Protein AF-A0A920EI33-F1 (afdb_monomer_lite)

Secondary structure (DSSP, 8-state):
-EEEEE-TTS-HHHHHHHHHHTT-SEEEE-TTS-EEEEE-TTTHHHHHHHHHHTT--EEEEEE----SS-EEPPHHHHHHHHHHHHHHHTSTT-------EE--HHHHHHHHTT-

Sequence (115 aa):
MGLCYFASSCDEDDLLEASLELSIEDFYRNQDETYTVVTDWEKLTTIKENLVSQGFQLLDFEIVRKAEIEIDIEKKHLENLLSLMEILDDLDDVQNVFTNANISEDMLEELDSNI

Structure (mmCIF, N/CA/C/O backbone):
data_AF-A0A920EI33-F1
#
_entry.id   AF-A0A920EI33-F1
#
loop_
_atom_site.group_PDB
_atom_site.id
_atom_site.type_symbol
_atom_site.label_atom_id
_atom_site.label_alt_id
_atom_site.label_comp_id
_atom_site.label_asym_id
_atom_site.label_entity_id
_atom_site.la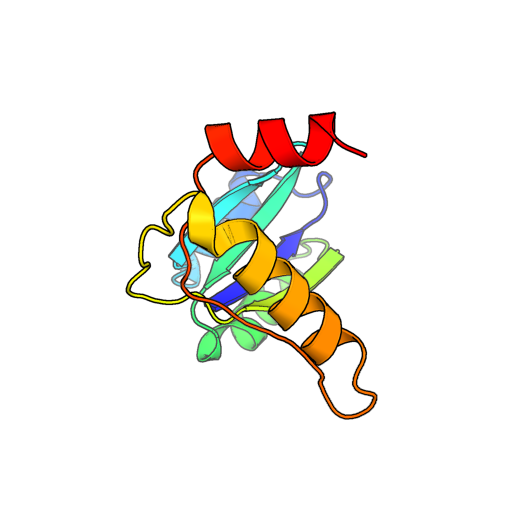bel_seq_id
_atom_site.pdbx_PDB_ins_code
_atom_site.Cartn_x
_atom_site.Cartn_y
_atom_site.Cartn_z
_atom_site.occupancy
_atom_site.B_iso_or_equiv
_atom_site.auth_seq_id
_atom_site.auth_comp_id
_atom_site.auth_asym_id
_atom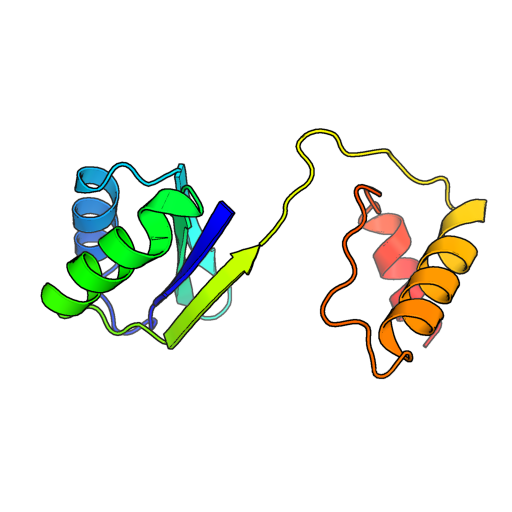_site.auth_atom_id
_atom_site.pdbx_PDB_model_num
ATOM 1 N N . MET A 1 1 ? 7.054 -3.660 0.945 1.00 87.50 1 MET A N 1
ATOM 2 C CA . MET A 1 1 ? 6.116 -3.119 1.944 1.00 87.50 1 MET A CA 1
ATOM 3 C C . MET A 1 1 ? 4.783 -3.830 1.806 1.00 87.50 1 MET A C 1
ATOM 5 O O . MET A 1 1 ? 4.488 -4.367 0.745 1.00 87.50 1 MET A O 1
ATOM 9 N N . GLY A 1 2 ? 4.012 -3.884 2.877 1.00 89.94 2 GLY A N 1
ATOM 10 C CA . GLY A 1 2 ? 2.612 -4.266 2.861 1.00 89.94 2 GLY A CA 1
ATOM 11 C C . GLY A 1 2 ? 1.726 -3.029 2.957 1.00 89.94 2 GLY A C 1
ATOM 12 O O . GLY A 1 2 ? 2.084 -2.069 3.640 1.00 89.94 2 GLY A O 1
ATOM 13 N N . LEU A 1 3 ? 0.586 -3.072 2.279 1.00 93.00 3 LEU A N 1
ATOM 14 C CA . LEU A 1 3 ? -0.439 -2.037 2.282 1.00 93.00 3 LEU A CA 1
ATOM 15 C C . LEU A 1 3 ? -1.754 -2.643 2.774 1.00 93.00 3 LEU A C 1
ATOM 17 O O . LEU A 1 3 ? -2.145 -3.725 2.336 1.00 93.00 3 LEU A O 1
ATOM 21 N N . CYS A 1 4 ? -2.429 -1.946 3.680 1.00 93.25 4 CYS A N 1
ATOM 22 C CA . CYS A 1 4 ? -3.789 -2.260 4.109 1.00 93.25 4 CYS A CA 1
ATOM 23 C C . CYS A 1 4 ? -4.703 -1.082 3.785 1.00 93.25 4 CYS A C 1
ATOM 25 O O . CYS A 1 4 ? -4.441 0.035 4.233 1.00 93.25 4 CYS A O 1
ATOM 27 N N . TYR A 1 5 ? -5.796 -1.354 3.082 1.00 94.50 5 TYR A N 1
ATOM 28 C CA . TYR A 1 5 ? -6.817 -0.373 2.742 1.00 94.50 5 TYR A CA 1
ATOM 29 C C . TYR A 1 5 ? -8.005 -0.512 3.686 1.00 94.50 5 TYR A C 1
ATOM 31 O O . TYR A 1 5 ? -8.591 -1.590 3.800 1.00 94.50 5 TYR A O 1
ATOM 39 N N . PHE A 1 6 ? -8.389 0.577 4.342 1.00 95.12 6 PHE A N 1
ATOM 40 C CA . PHE A 1 6 ? -9.518 0.635 5.266 1.00 95.12 6 PHE A CA 1
ATOM 41 C C . PHE A 1 6 ? -10.601 1.578 4.756 1.00 95.12 6 PHE A C 1
ATOM 43 O O . PHE A 1 6 ? -10.331 2.582 4.098 1.00 95.12 6 PHE A O 1
ATOM 50 N N . ALA A 1 7 ? -11.850 1.242 5.070 1.00 94.81 7 ALA A N 1
ATOM 51 C CA . ALA A 1 7 ? -13.003 2.012 4.631 1.00 94.81 7 ALA A CA 1
ATOM 52 C C . ALA A 1 7 ? -13.028 3.410 5.258 1.00 94.81 7 ALA A C 1
ATOM 54 O O . ALA A 1 7 ? -12.681 3.576 6.426 1.00 94.81 7 ALA A O 1
ATOM 55 N N . SER A 1 8 ? -13.575 4.375 4.518 1.00 93.19 8 SER A N 1
ATOM 56 C CA . SER A 1 8 ? -13.835 5.747 4.982 1.00 93.19 8 SER A CA 1
ATOM 57 C C . SER A 1 8 ? -14.831 5.841 6.144 1.00 93.19 8 SER A C 1
ATOM 59 O O . SER A 1 8 ? -15.010 6.896 6.740 1.00 93.19 8 SER A O 1
ATOM 61 N N . SER A 1 9 ? -15.512 4.738 6.471 1.00 91.81 9 SER A N 1
ATOM 62 C CA . SER A 1 9 ? -16.366 4.628 7.655 1.00 91.81 9 SER A CA 1
ATOM 63 C C . SER A 1 9 ? -15.589 4.395 8.953 1.00 91.81 9 SER A C 1
ATOM 65 O O . SER A 1 9 ? -16.204 4.415 10.018 1.00 91.81 9 SER A O 1
ATOM 67 N N . CYS A 1 10 ? -14.289 4.097 8.875 1.00 91.56 10 CYS A N 1
ATOM 68 C CA . CYS A 1 10 ? -13.426 4.012 10.048 1.00 91.56 10 CYS A CA 1
ATOM 69 C C . CYS A 1 10 ? -13.164 5.416 10.601 1.00 91.56 10 CYS A C 1
ATOM 71 O O . CYS A 1 10 ? -13.088 6.374 9.837 1.00 91.56 10 CYS A O 1
ATOM 73 N N . ASP A 1 11 ? -13.019 5.531 11.918 1.00 93.19 11 ASP A N 1
ATOM 74 C CA . ASP A 1 11 ? -12.571 6.779 12.529 1.00 93.19 11 ASP A CA 1
ATOM 75 C C . ASP A 1 11 ? -11.064 6.955 12.281 1.00 93.19 11 ASP A C 1
ATOM 77 O O . ASP A 1 11 ? -10.283 6.038 12.543 1.00 93.19 11 ASP A O 1
ATOM 81 N N . GLU A 1 12 ? -10.676 8.096 11.704 1.00 92.12 12 GLU A N 1
ATOM 82 C CA . GLU A 1 12 ? -9.291 8.392 11.313 1.00 92.12 12 GLU A CA 1
ATOM 83 C C . GLU A 1 12 ? -8.354 8.425 12.521 1.00 92.12 12 GLU A C 1
ATOM 85 O O . GLU A 1 12 ? -7.272 7.840 12.465 1.00 92.12 12 GLU A O 1
ATOM 90 N N . ASP A 1 13 ? -8.776 9.089 13.600 1.00 93.06 13 ASP A N 1
ATOM 91 C CA . ASP A 1 13 ? -7.951 9.301 14.786 1.00 93.06 13 ASP A CA 1
ATOM 92 C C . ASP A 1 13 ? -7.726 7.963 15.505 1.00 93.06 13 ASP A C 1
ATOM 94 O O . ASP A 1 13 ? -6.582 7.611 15.809 1.00 93.06 13 ASP A O 1
ATOM 98 N N . ASP A 1 14 ? -8.791 7.172 15.684 1.00 93.88 14 ASP A N 1
ATOM 99 C CA . ASP A 1 14 ? -8.701 5.844 16.302 1.00 93.88 14 ASP A CA 1
ATOM 100 C C . ASP A 1 14 ? -7.861 4.877 15.446 1.00 93.88 14 ASP A C 1
ATOM 102 O O . ASP A 1 14 ? -7.034 4.124 15.971 1.00 93.88 14 ASP A O 1
ATOM 106 N N . LEU A 1 15 ? -8.051 4.877 14.118 1.00 93.44 15 LEU A N 1
ATOM 107 C CA . LEU A 1 15 ? -7.303 4.004 13.207 1.00 93.44 15 LEU A CA 1
ATOM 108 C C . LEU A 1 15 ? -5.817 4.366 13.188 1.00 93.44 15 LEU A C 1
ATOM 110 O O . LEU A 1 15 ? -4.969 3.468 13.174 1.00 93.44 15 LEU A O 1
ATOM 114 N N . LEU A 1 16 ? -5.494 5.659 13.190 1.00 92.44 16 LEU A N 1
ATOM 115 C CA . LEU A 1 16 ? -4.121 6.143 13.247 1.00 92.44 16 LEU A CA 1
ATOM 116 C C . LEU A 1 16 ? -3.459 5.753 14.572 1.00 92.44 16 LEU A C 1
ATOM 118 O O . LEU A 1 16 ? -2.360 5.198 14.552 1.00 92.44 16 LEU A O 1
ATOM 122 N N . GLU A 1 17 ? -4.119 5.985 15.708 1.00 92.56 17 GLU A N 1
ATOM 123 C CA . GLU A 1 17 ? -3.588 5.629 17.029 1.00 92.56 17 GLU A CA 1
ATOM 124 C C . GLU A 1 17 ? -3.321 4.120 17.129 1.00 92.56 17 GLU A C 1
ATOM 126 O O . GLU A 1 17 ? -2.197 3.708 17.434 1.00 92.56 17 GLU A O 1
ATOM 131 N N . ALA A 1 18 ? -4.302 3.294 16.751 1.00 92.38 18 ALA A N 1
ATOM 132 C CA . ALA A 1 18 ? -4.164 1.840 16.723 1.00 92.38 18 ALA A CA 1
ATOM 133 C C . ALA A 1 18 ? -3.035 1.370 15.794 1.00 92.38 18 ALA A C 1
ATOM 135 O O . ALA A 1 18 ? -2.309 0.424 16.103 1.00 92.38 18 ALA A O 1
ATOM 136 N N . SER A 1 19 ? -2.861 2.034 14.652 1.00 90.62 19 SER A N 1
ATOM 137 C CA . SER A 1 19 ? -1.804 1.710 13.695 1.00 90.62 19 SER A CA 1
ATOM 138 C C . SER A 1 19 ? -0.415 2.058 14.243 1.00 90.62 19 SER A C 1
ATOM 140 O O . SER A 1 19 ? 0.523 1.270 14.100 1.00 90.62 19 SER A O 1
ATOM 142 N N . LEU A 1 20 ? -0.271 3.198 14.926 1.00 89.69 20 LEU A N 1
ATOM 143 C CA . LEU A 1 20 ? 0.996 3.632 15.523 1.00 89.69 20 LEU A CA 1
ATOM 144 C C . LEU A 1 20 ? 1.497 2.672 16.611 1.00 89.69 20 LEU A C 1
ATOM 146 O O . LEU A 1 20 ? 2.701 2.409 16.682 1.00 89.69 20 LEU A O 1
ATOM 150 N N . GLU A 1 21 ? 0.599 2.085 17.407 1.00 89.94 21 GLU A N 1
ATOM 151 C CA . GLU A 1 21 ? 0.962 1.056 18.397 1.00 89.94 21 GLU A CA 1
ATOM 152 C C . GLU A 1 21 ? 1.608 -0.183 17.757 1.00 89.94 21 GLU A C 1
ATOM 154 O O . GLU A 1 21 ? 2.430 -0.867 18.375 1.00 89.94 21 GLU A O 1
ATOM 159 N N . LEU A 1 22 ? 1.279 -0.455 16.494 1.00 88.31 22 LEU A N 1
ATOM 160 C CA . LEU A 1 22 ? 1.730 -1.633 15.761 1.00 88.31 22 LEU A CA 1
ATOM 161 C C . LEU A 1 22 ? 3.019 -1.403 14.955 1.00 88.31 22 LEU A C 1
ATOM 163 O O . LEU A 1 22 ? 3.457 -2.296 14.227 1.00 88.31 22 LEU A O 1
ATOM 167 N N . SER A 1 23 ? 3.673 -0.248 15.129 1.00 84.12 23 SER A N 1
ATOM 168 C CA . SER A 1 23 ? 4.914 0.111 14.425 1.00 84.12 23 SER A CA 1
ATOM 169 C C . SER A 1 23 ? 4.768 0.074 12.898 1.00 84.12 23 SER A C 1
ATOM 171 O O . SER A 1 23 ? 5.553 -0.588 12.208 1.00 84.12 23 SER A O 1
ATOM 173 N N . ILE A 1 24 ? 3.743 0.758 12.386 1.00 90.69 24 ILE A N 1
ATOM 174 C CA . ILE A 1 24 ? 3.575 1.016 10.950 1.00 90.69 24 ILE A CA 1
ATOM 175 C C . ILE A 1 24 ? 4.703 1.902 10.406 1.00 90.69 24 ILE A C 1
ATOM 177 O O . ILE A 1 24 ? 5.376 2.604 11.160 1.00 90.69 24 ILE A O 1
ATOM 181 N N . GLU A 1 25 ? 4.922 1.841 9.096 1.00 90.12 25 GLU A N 1
ATOM 182 C CA . GLU A 1 25 ? 5.898 2.682 8.397 1.00 90.12 25 GLU A CA 1
ATOM 183 C C . GLU A 1 25 ? 5.291 4.026 7.995 1.00 90.12 25 GLU A C 1
ATOM 185 O O . GLU A 1 25 ? 5.951 5.051 8.144 1.00 90.12 25 GLU A O 1
ATOM 190 N N . ASP A 1 26 ? 4.045 4.027 7.511 1.00 91.81 26 ASP A N 1
ATOM 191 C CA . ASP A 1 26 ? 3.358 5.245 7.075 1.00 91.81 26 ASP A CA 1
ATOM 192 C C . ASP A 1 26 ? 1.825 5.098 7.108 1.00 91.81 26 ASP A C 1
ATOM 194 O O . ASP A 1 26 ? 1.297 3.983 7.165 1.00 91.81 26 ASP A O 1
ATOM 198 N N . PHE A 1 27 ? 1.112 6.225 7.065 1.00 93.12 27 PHE A N 1
ATOM 199 C CA . PHE A 1 27 ? -0.350 6.304 7.028 1.00 93.12 27 PHE A CA 1
ATOM 200 C C . PHE A 1 27 ? -0.803 7.407 6.069 1.00 93.12 27 PHE A C 1
ATOM 202 O O . PHE A 1 27 ? -0.410 8.565 6.211 1.00 93.12 27 PHE A O 1
ATOM 209 N N . TYR A 1 28 ? -1.689 7.070 5.134 1.00 92.12 28 TYR A N 1
ATOM 210 C CA . TYR A 1 28 ? -2.235 8.018 4.168 1.00 92.12 28 TYR A CA 1
ATOM 211 C C . TYR A 1 28 ? -3.756 8.035 4.194 1.00 92.12 28 TYR A C 1
ATOM 213 O O . TYR A 1 28 ? -4.406 6.995 4.291 1.00 92.12 28 TYR A O 1
ATOM 221 N N . ARG A 1 29 ? -4.319 9.225 3.999 1.00 93.00 29 ARG A N 1
ATOM 222 C CA . ARG A 1 29 ? -5.713 9.401 3.600 1.00 93.00 29 ARG A CA 1
ATOM 223 C C . ARG A 1 29 ? -5.764 9.570 2.086 1.00 93.00 29 ARG A C 1
ATOM 225 O O . ARG A 1 29 ? -5.148 10.485 1.538 1.00 93.00 29 ARG A O 1
ATOM 232 N N . ASN A 1 30 ? -6.465 8.664 1.421 1.00 90.81 30 ASN A N 1
ATOM 233 C CA . ASN A 1 30 ? -6.603 8.638 -0.028 1.00 90.81 30 ASN A CA 1
ATOM 234 C C . ASN A 1 30 ? -7.634 9.681 -0.494 1.00 90.81 30 ASN A C 1
ATOM 236 O O . ASN A 1 30 ? -8.427 10.208 0.288 1.00 90.81 30 ASN A O 1
ATOM 240 N N . GLN A 1 31 ? -7.650 9.974 -1.797 1.00 85.81 31 GLN A N 1
ATOM 241 C CA . GLN A 1 31 ? -8.575 10.957 -2.384 1.00 85.81 31 GLN A CA 1
ATOM 242 C C . GLN A 1 31 ? -10.052 10.541 -2.298 1.00 85.81 31 GLN A C 1
ATOM 244 O O . GLN A 1 31 ? -10.936 11.392 -2.351 1.00 85.81 31 GLN A O 1
ATOM 249 N N . ASP A 1 32 ? -10.322 9.243 -2.172 1.00 87.75 32 ASP A N 1
ATOM 250 C CA . ASP A 1 32 ? -11.657 8.659 -2.035 1.00 87.75 32 ASP A CA 1
ATOM 251 C C . ASP A 1 32 ? -12.100 8.516 -0.566 1.00 87.75 32 ASP A C 1
ATOM 253 O O . ASP A 1 32 ? -13.057 7.796 -0.280 1.00 87.75 32 ASP A O 1
ATOM 257 N N . GLU A 1 33 ? -11.418 9.204 0.359 1.00 89.00 33 GLU A N 1
ATOM 258 C CA . GLU A 1 33 ? -11.657 9.175 1.809 1.00 89.00 33 GLU A CA 1
ATOM 259 C C . GLU A 1 33 ? -11.313 7.841 2.492 1.00 89.00 33 GLU A C 1
ATOM 261 O O . GLU A 1 33 ? -11.552 7.682 3.687 1.00 89.00 33 GLU A O 1
ATOM 266 N N . THR A 1 34 ? -10.747 6.873 1.767 1.00 93.25 34 THR A N 1
ATOM 267 C CA . THR A 1 34 ? -10.233 5.636 2.368 1.00 93.25 34 THR A CA 1
ATOM 268 C C . THR A 1 34 ? -8.869 5.864 3.015 1.00 93.25 34 THR A C 1
ATOM 270 O O . THR A 1 34 ? -8.179 6.848 2.738 1.00 93.25 34 THR A O 1
ATOM 273 N N . TYR A 1 35 ? -8.466 4.939 3.882 1.00 95.00 35 TYR A N 1
ATOM 274 C CA . TYR A 1 35 ? -7.196 5.023 4.599 1.00 95.00 35 TYR A CA 1
ATOM 275 C C . TYR A 1 35 ? -6.245 3.921 4.145 1.00 95.00 35 TYR A C 1
ATOM 277 O O . TYR A 1 35 ? -6.649 2.764 4.027 1.00 95.00 35 TYR A O 1
ATOM 285 N N . THR A 1 36 ? -4.978 4.269 3.938 1.00 94.25 36 THR A N 1
ATOM 286 C CA . THR A 1 36 ? -3.905 3.331 3.600 1.00 94.25 36 THR A CA 1
ATOM 287 C C . THR A 1 36 ? -2.909 3.272 4.744 1.00 94.25 36 THR A C 1
ATOM 289 O O . THR A 1 36 ? -2.265 4.268 5.068 1.00 94.25 36 THR A O 1
ATOM 292 N N . VAL A 1 37 ? -2.740 2.088 5.324 1.00 93.62 37 VAL A N 1
ATOM 293 C CA . VAL A 1 37 ? -1.706 1.810 6.324 1.00 93.62 37 VAL A CA 1
ATOM 294 C C . VAL A 1 37 ? -0.547 1.090 5.641 1.00 93.62 37 VAL A C 1
ATOM 296 O O . VAL A 1 37 ? -0.745 0.026 5.051 1.00 93.62 37 VAL A O 1
ATOM 299 N N . VAL A 1 38 ? 0.659 1.646 5.743 1.00 93.50 38 VAL A N 1
ATOM 300 C CA . VAL A 1 38 ? 1.889 1.079 5.179 1.00 93.50 38 VAL A CA 1
ATOM 301 C C . VAL A 1 38 ? 2.710 0.419 6.269 1.00 93.50 38 VAL A C 1
ATOM 303 O O . VAL A 1 38 ? 2.898 0.962 7.356 1.00 93.50 38 VAL A O 1
ATOM 306 N N . THR A 1 39 ? 3.232 -0.765 5.986 1.00 91.94 39 THR A N 1
ATOM 307 C CA . THR A 1 39 ? 4.080 -1.493 6.925 1.00 91.94 39 THR A CA 1
ATOM 308 C C . THR A 1 39 ? 5.092 -2.385 6.216 1.00 91.94 39 THR A C 1
ATOM 310 O O . THR A 1 39 ? 5.085 -2.532 4.993 1.00 91.94 39 THR A O 1
ATOM 313 N N . ASP A 1 40 ? 5.954 -3.032 6.988 1.00 90.25 40 ASP A N 1
ATOM 314 C CA . ASP A 1 40 ? 6.835 -4.070 6.487 1.00 90.25 40 ASP A CA 1
ATOM 315 C C . ASP A 1 40 ? 6.008 -5.289 6.034 1.00 90.25 40 ASP A C 1
ATOM 317 O O . ASP A 1 40 ? 5.033 -5.694 6.676 1.00 90.25 40 ASP A O 1
ATOM 321 N N . TRP A 1 41 ? 6.411 -5.914 4.930 1.00 87.31 41 TRP A N 1
ATOM 322 C CA . TRP A 1 41 ? 5.704 -7.061 4.355 1.00 87.31 41 TRP A CA 1
ATOM 323 C C . TRP A 1 41 ? 5.635 -8.245 5.335 1.00 87.31 41 TRP A C 1
ATOM 325 O O . TRP A 1 41 ? 4.653 -8.985 5.329 1.00 87.31 41 TRP A O 1
ATOM 335 N N . GLU A 1 42 ? 6.627 -8.388 6.221 1.00 88.06 42 GLU A N 1
ATOM 336 C CA . GLU A 1 42 ? 6.650 -9.424 7.264 1.00 88.06 42 GLU A CA 1
ATOM 337 C C . GLU A 1 42 ? 5.590 -9.198 8.355 1.00 88.06 42 GLU A C 1
ATOM 339 O O . GLU A 1 42 ? 5.116 -10.152 8.975 1.00 88.06 42 GLU A O 1
ATOM 344 N N . LYS A 1 43 ? 5.202 -7.938 8.594 1.00 88.31 43 LYS A N 1
ATOM 345 C CA . LYS A 1 43 ? 4.260 -7.545 9.655 1.00 88.31 43 LYS A CA 1
ATOM 346 C C . LYS A 1 43 ? 2.832 -7.351 9.157 1.00 88.31 43 LYS A C 1
ATOM 348 O O . LYS A 1 43 ? 1.921 -7.296 9.985 1.00 88.31 43 LYS A O 1
ATOM 353 N N . LEU A 1 44 ? 2.629 -7.298 7.838 1.00 89.81 44 LEU A N 1
ATOM 354 C CA . LEU A 1 44 ? 1.338 -7.034 7.201 1.00 89.81 44 LEU A CA 1
ATOM 355 C C . LEU A 1 44 ? 0.204 -7.882 7.785 1.00 89.81 44 LEU A C 1
ATOM 357 O O . LEU A 1 44 ? -0.812 -7.343 8.210 1.00 89.81 44 LEU A O 1
ATOM 361 N N . THR A 1 45 ? 0.386 -9.203 7.849 1.00 90.06 45 THR A N 1
ATOM 362 C CA . THR A 1 45 ? -0.650 -10.121 8.345 1.00 90.06 45 THR A 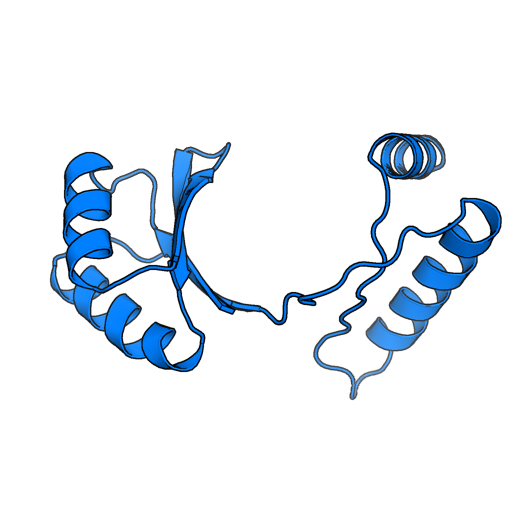CA 1
ATOM 363 C C . THR A 1 45 ? -1.021 -9.822 9.795 1.00 90.06 45 THR A C 1
ATOM 365 O O . THR A 1 45 ? -2.202 -9.718 10.111 1.00 90.06 45 THR A O 1
ATOM 368 N N . THR A 1 46 ? -0.024 -9.621 10.658 1.00 91.00 46 THR A N 1
ATOM 369 C CA . THR A 1 46 ? -0.226 -9.327 12.082 1.00 91.00 46 THR A CA 1
ATOM 370 C C . THR A 1 46 ? -0.952 -7.999 12.284 1.00 91.00 46 THR A C 1
ATOM 372 O O . THR A 1 46 ? -1.878 -7.920 13.086 1.00 91.00 46 THR A O 1
ATOM 375 N N . ILE A 1 47 ? -0.555 -6.960 11.544 1.00 90.31 47 ILE A N 1
ATOM 376 C CA . ILE A 1 47 ? -1.156 -5.622 11.631 1.00 90.31 47 ILE A CA 1
ATOM 377 C C . ILE A 1 47 ? -2.592 -5.649 11.131 1.00 90.31 47 ILE A C 1
ATOM 379 O O . ILE A 1 47 ? -3.496 -5.186 11.823 1.00 90.31 47 ILE A O 1
ATOM 383 N N . LYS A 1 48 ? -2.811 -6.264 9.967 1.00 91.69 48 LYS A N 1
ATOM 384 C CA . LYS A 1 48 ? -4.138 -6.463 9.390 1.00 91.69 48 LYS A CA 1
ATOM 385 C C . LYS A 1 48 ? -5.073 -7.155 10.379 1.00 91.69 48 LYS A C 1
ATOM 387 O O . LYS A 1 48 ? -6.171 -6.671 10.625 1.00 91.69 48 LYS A O 1
ATOM 392 N N . GLU A 1 49 ? -4.651 -8.284 10.945 1.00 92.44 49 GLU A N 1
ATOM 393 C CA . GLU A 1 49 ? -5.471 -9.045 11.891 1.00 92.44 49 GLU A CA 1
ATOM 394 C C . GLU A 1 49 ? -5.764 -8.253 13.167 1.00 92.44 49 GLU A C 1
ATOM 396 O O . GLU A 1 49 ? -6.893 -8.290 13.657 1.00 92.44 49 GLU A O 1
ATOM 401 N N . ASN A 1 50 ? -4.787 -7.499 13.677 1.00 93.25 50 ASN A N 1
ATOM 402 C CA . ASN A 1 50 ? -4.974 -6.675 14.863 1.00 93.25 50 ASN A CA 1
ATOM 403 C C . ASN A 1 50 ? -5.996 -5.555 14.612 1.00 93.25 50 ASN A C 1
ATOM 405 O O . ASN A 1 50 ? -6.987 -5.474 15.335 1.00 93.25 50 ASN A O 1
ATOM 409 N N . LEU A 1 51 ? -5.834 -4.776 13.541 1.00 91.81 51 LEU A N 1
ATOM 410 C CA . LEU A 1 51 ? -6.743 -3.676 13.203 1.00 91.81 51 LEU A CA 1
ATOM 411 C C . LEU A 1 51 ? -8.164 -4.177 12.900 1.00 91.81 51 LEU A C 1
ATOM 413 O O . LEU A 1 51 ? -9.143 -3.627 13.403 1.00 91.81 51 LEU A O 1
ATOM 417 N N . VAL A 1 52 ? -8.300 -5.291 12.176 1.00 92.75 52 VAL A N 1
ATOM 418 C CA . VAL A 1 52 ? -9.613 -5.920 11.954 1.00 92.75 52 VAL A CA 1
ATOM 419 C C . VAL A 1 52 ? -10.236 -6.391 13.272 1.00 92.75 52 VAL A C 1
ATOM 421 O O . VAL A 1 52 ? -11.442 -6.242 13.470 1.00 92.75 52 VAL A O 1
ATOM 424 N N . SER A 1 53 ? -9.441 -6.923 14.208 1.00 91.94 53 SER A N 1
ATOM 425 C CA . SER A 1 53 ? -9.945 -7.355 15.521 1.00 91.94 53 SER A CA 1
ATOM 426 C C . SER A 1 53 ? -10.415 -6.199 16.411 1.00 91.94 53 SER A C 1
ATOM 428 O O . SER A 1 53 ? -11.281 -6.405 17.260 1.00 91.94 53 SER A O 1
ATOM 430 N N . GLN A 1 54 ? -9.894 -4.989 16.186 1.00 90.88 54 GLN A N 1
ATOM 431 C CA . GLN A 1 54 ? -10.344 -3.760 16.844 1.00 90.88 54 GLN A CA 1
ATOM 432 C C . GLN A 1 54 ? -11.632 -3.188 16.228 1.00 90.88 54 GLN A C 1
ATOM 434 O O . GLN A 1 54 ? -12.236 -2.283 16.797 1.00 90.88 54 GLN A O 1
ATOM 439 N N . GLY A 1 55 ? -12.104 -3.757 15.114 1.00 90.69 55 GLY A N 1
ATOM 440 C CA . GLY A 1 55 ? -13.362 -3.381 14.470 1.00 90.69 55 GLY A CA 1
ATOM 441 C C . GLY A 1 55 ? -13.205 -2.478 13.249 1.00 90.69 55 GLY A C 1
ATOM 442 O O . GLY A 1 55 ? -14.219 -2.085 12.671 1.00 90.69 55 GLY A O 1
ATOM 443 N N . PHE A 1 56 ? -11.976 -2.181 12.817 1.00 94.31 56 PHE A N 1
ATOM 444 C CA . PHE A 1 56 ? -11.749 -1.432 11.585 1.00 94.31 56 PHE A CA 1
ATOM 445 C C . PHE A 1 56 ? -12.109 -2.277 10.362 1.00 94.31 56 PHE A C 1
ATOM 447 O O . PHE A 1 56 ? -11.704 -3.436 10.225 1.00 94.31 56 PHE A O 1
ATOM 454 N N . GLN A 1 57 ? -12.881 -1.689 9.451 1.00 93.62 57 GLN A N 1
ATOM 455 C CA . GLN A 1 57 ? -13.308 -2.367 8.237 1.00 93.62 57 GLN A CA 1
ATOM 456 C C . GLN A 1 57 ? -12.188 -2.332 7.196 1.00 93.62 57 GLN A C 1
ATOM 458 O O . GLN A 1 57 ? -11.994 -1.329 6.508 1.00 93.62 57 GLN A O 1
ATOM 463 N N . LEU A 1 58 ? -11.488 -3.455 7.057 1.00 94.38 58 LEU A N 1
ATOM 464 C CA . 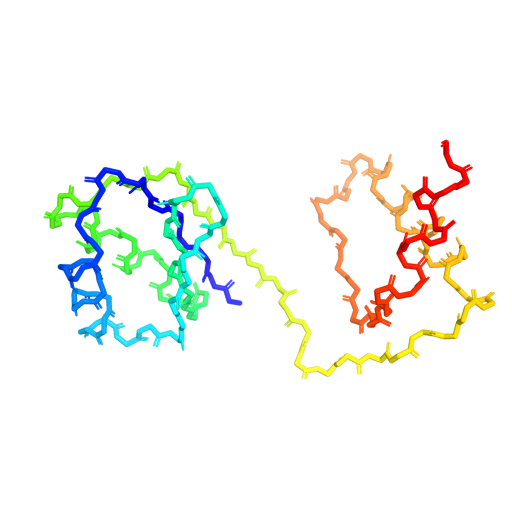LEU A 1 58 ? -10.544 -3.676 5.968 1.00 94.38 58 LEU A CA 1
ATOM 465 C C . LEU A 1 58 ? -11.299 -3.869 4.646 1.00 94.38 58 LEU A C 1
ATOM 467 O O . LEU A 1 58 ? -12.216 -4.688 4.559 1.00 94.38 58 LEU A O 1
ATOM 471 N N . LEU A 1 59 ? -10.892 -3.122 3.627 1.00 93.38 59 LEU A N 1
ATOM 472 C CA . LEU A 1 59 ? -11.353 -3.263 2.250 1.00 93.38 59 LEU A CA 1
ATOM 473 C C . LEU A 1 59 ? -10.486 -4.260 1.488 1.00 93.38 59 LEU A C 1
ATOM 475 O O . LEU A 1 59 ? -11.016 -5.195 0.894 1.00 93.38 59 LEU A O 1
ATOM 479 N N . ASP A 1 60 ? -9.169 -4.066 1.539 1.00 91.88 60 ASP A N 1
ATOM 480 C CA . ASP A 1 60 ? -8.203 -4.895 0.826 1.00 91.88 60 ASP A CA 1
ATOM 481 C C . ASP A 1 60 ? -6.816 -4.832 1.483 1.00 91.88 60 ASP A C 1
ATOM 483 O O . ASP A 1 60 ? -6.557 -3.986 2.344 1.00 91.88 60 ASP A O 1
ATOM 487 N N . PHE A 1 61 ? -5.922 -5.739 1.105 1.00 91.19 61 PHE A N 1
ATOM 488 C CA . PHE A 1 61 ? -4.523 -5.714 1.516 1.00 91.19 61 PHE A CA 1
ATOM 489 C C . PHE A 1 61 ? -3.622 -6.312 0.437 1.00 91.19 61 PHE A C 1
ATOM 491 O O . PHE A 1 61 ? -3.926 -7.354 -0.141 1.00 91.19 61 PHE A O 1
ATOM 498 N N . GLU A 1 62 ? -2.458 -5.708 0.234 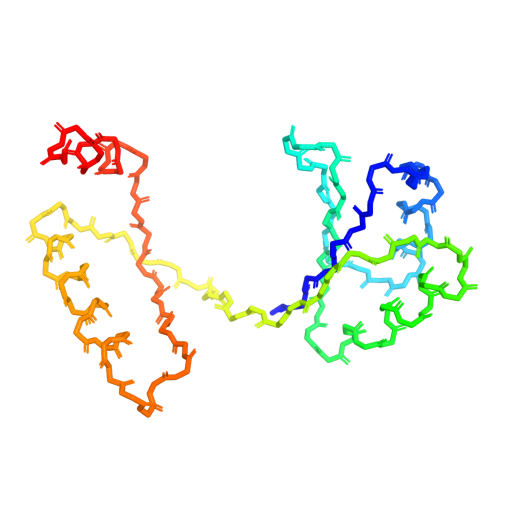1.00 88.25 62 GLU A N 1
ATOM 499 C CA . GLU A 1 62 ? -1.506 -6.149 -0.782 1.00 88.25 62 GLU A CA 1
ATOM 500 C C . GLU A 1 62 ? -0.058 -6.073 -0.298 1.00 88.25 62 GLU A C 1
ATOM 502 O O . GLU A 1 62 ? 0.298 -5.319 0.608 1.00 88.25 62 GLU A O 1
ATOM 507 N N . ILE A 1 63 ? 0.802 -6.895 -0.901 1.00 86.19 63 ILE A N 1
ATOM 508 C CA . ILE A 1 63 ? 2.250 -6.815 -0.712 1.00 86.19 63 ILE A CA 1
ATOM 509 C C . ILE A 1 63 ? 2.835 -6.193 -1.969 1.00 86.19 63 ILE A C 1
ATOM 511 O O . ILE A 1 63 ? 2.829 -6.812 -3.031 1.00 86.19 63 ILE A O 1
ATOM 515 N N . VAL A 1 64 ? 3.407 -5.001 -1.821 1.00 81.31 64 VAL A N 1
ATOM 516 C CA . VAL A 1 64 ? 4.026 -4.263 -2.920 1.00 81.31 64 VAL A CA 1
ATOM 517 C C . VAL A 1 64 ? 5.539 -4.265 -2.770 1.00 81.31 64 VAL A C 1
ATOM 519 O O . VAL A 1 64 ? 6.113 -4.012 -1.700 1.00 81.31 64 VAL A O 1
ATOM 522 N N . ARG A 1 65 ? 6.219 -4.533 -3.881 1.00 72.12 65 ARG A N 1
ATOM 523 C CA . ARG A 1 65 ? 7.665 -4.361 -3.993 1.00 72.12 65 ARG A CA 1
ATOM 524 C C . ARG A 1 65 ? 7.963 -2.959 -4.505 1.00 72.12 65 ARG A C 1
ATOM 526 O O . ARG A 1 65 ? 7.936 -2.720 -5.704 1.00 72.12 65 ARG A O 1
ATOM 533 N N . LYS A 1 66 ? 8.278 -2.052 -3.581 1.00 70.69 66 LYS A N 1
ATOM 534 C CA . LYS A 1 66 ? 8.829 -0.736 -3.910 1.00 70.69 66 LYS A CA 1
ATOM 535 C C . LYS A 1 66 ? 10.348 -0.834 -4.019 1.00 70.69 66 LYS A C 1
ATOM 537 O O . LYS A 1 66 ? 10.989 -1.424 -3.147 1.00 70.69 66 LYS A O 1
ATOM 542 N N . ALA A 1 67 ? 10.913 -0.284 -5.087 1.00 69.88 67 ALA A N 1
ATOM 543 C CA . ALA A 1 67 ? 12.356 -0.183 -5.232 1.00 69.88 67 ALA A CA 1
ATOM 544 C C . ALA A 1 67 ? 12.907 0.876 -4.264 1.00 69.88 67 ALA A C 1
ATOM 546 O O . ALA A 1 67 ? 12.382 1.979 -4.184 1.00 69.88 67 ALA A O 1
ATOM 547 N N . GLU A 1 68 ? 13.970 0.545 -3.532 1.00 66.69 68 GLU A N 1
ATOM 548 C CA . GLU A 1 68 ? 14.629 1.484 -2.608 1.00 66.69 68 GLU A CA 1
ATOM 549 C C . GLU A 1 68 ? 15.394 2.593 -3.356 1.00 66.69 68 GLU A C 1
ATOM 551 O O . GLU A 1 68 ? 15.588 3.687 -2.834 1.00 66.69 68 GLU A O 1
ATOM 556 N N . ILE A 1 69 ? 15.812 2.314 -4.595 1.00 75.38 69 ILE A N 1
ATOM 557 C CA . ILE A 1 69 ? 16.494 3.261 -5.478 1.00 75.38 69 ILE A CA 1
ATOM 558 C C . ILE A 1 69 ? 15.746 3.305 -6.800 1.00 75.38 69 ILE A C 1
ATOM 560 O O . ILE A 1 69 ? 15.720 2.317 -7.545 1.00 75.38 69 ILE A O 1
ATOM 564 N N . GLU A 1 70 ? 15.196 4.471 -7.096 1.00 77.81 70 GLU A N 1
ATOM 565 C CA . GLU A 1 70 ? 14.556 4.757 -8.369 1.00 77.81 70 GLU A CA 1
ATOM 566 C C . GLU A 1 70 ? 15.555 5.402 -9.342 1.00 77.81 70 GLU A C 1
ATOM 568 O O . GLU A 1 70 ? 16.522 6.053 -8.935 1.00 77.81 70 GLU A O 1
ATOM 573 N N . ILE A 1 71 ? 15.359 5.169 -10.639 1.00 82.19 71 ILE A N 1
ATOM 574 C CA . ILE A 1 71 ? 16.199 5.706 -11.713 1.00 82.19 71 ILE A CA 1
ATOM 575 C C . ILE A 1 71 ? 15.323 6.551 -12.627 1.00 82.19 71 ILE A C 1
ATOM 577 O O . ILE A 1 71 ? 14.395 6.028 -13.243 1.00 82.19 71 ILE A O 1
ATOM 581 N N . ASP A 1 72 ? 15.659 7.833 -12.754 1.00 84.12 72 ASP A N 1
ATOM 582 C CA . ASP A 1 72 ? 14.986 8.735 -13.686 1.00 84.12 72 ASP A CA 1
ATOM 583 C C . ASP A 1 72 ? 15.127 8.220 -15.119 1.00 84.12 72 ASP A C 1
ATOM 585 O O . ASP A 1 72 ? 16.239 8.012 -15.623 1.00 84.12 72 ASP A O 1
ATOM 589 N N . ILE A 1 73 ? 13.992 8.018 -15.786 1.00 82.31 73 ILE A N 1
ATOM 590 C CA . ILE A 1 73 ? 13.987 7.616 -17.186 1.00 82.31 73 ILE A CA 1
ATOM 591 C C . ILE A 1 73 ? 14.012 8.839 -18.100 1.00 82.31 73 ILE A C 1
ATOM 593 O O . ILE A 1 73 ? 13.265 9.802 -17.942 1.00 82.31 73 ILE A O 1
ATOM 597 N N . GLU A 1 74 ? 14.876 8.803 -19.111 1.00 83.25 74 GLU A N 1
ATOM 598 C CA . GLU A 1 74 ? 14.830 9.801 -20.173 1.00 83.25 74 GLU A CA 1
ATOM 599 C C . GLU A 1 74 ? 13.608 9.566 -21.071 1.00 83.25 74 GLU A C 1
ATOM 601 O O . GLU A 1 74 ? 13.320 8.431 -21.448 1.00 83.25 74 GLU A O 1
ATOM 606 N N . LYS A 1 75 ? 12.969 10.645 -21.539 1.00 79.38 75 LYS A N 1
ATOM 607 C CA . LYS A 1 75 ? 11.762 10.602 -22.389 1.00 79.38 75 LYS A CA 1
ATOM 608 C C . LYS A 1 75 ? 11.877 9.641 -23.575 1.00 79.38 75 LYS A C 1
ATOM 610 O O . LYS A 1 75 ? 10.953 8.906 -23.890 1.00 79.38 75 LYS A O 1
ATOM 615 N N . LYS A 1 76 ? 13.058 9.604 -24.203 1.00 82.50 76 LYS A N 1
ATOM 616 C CA . LYS A 1 76 ? 13.375 8.741 -25.355 1.00 82.50 76 LYS A CA 1
ATOM 617 C C . LYS A 1 76 ? 13.302 7.234 -25.052 1.00 82.50 76 LYS A C 1
ATOM 619 O O . LYS A 1 76 ? 13.330 6.427 -25.976 1.00 82.50 76 LYS A O 1
ATOM 624 N N . HIS A 1 77 ? 13.316 6.852 -23.777 1.00 83.06 77 HIS A N 1
ATOM 625 C CA . HIS A 1 77 ? 13.285 5.469 -23.309 1.00 83.06 77 HIS A CA 1
ATOM 626 C C . HIS A 1 77 ? 11.933 5.074 -22.708 1.00 83.06 77 HIS A C 1
ATOM 628 O O . HIS A 1 77 ? 11.709 3.884 -22.508 1.00 83.06 77 HIS A O 1
ATOM 634 N N . LEU A 1 78 ? 11.041 6.038 -22.469 1.00 83.06 78 LEU A N 1
ATOM 635 C CA . LEU A 1 78 ? 9.751 5.815 -21.825 1.00 83.06 78 LEU A CA 1
ATOM 636 C C . LEU A 1 78 ? 8.844 4.890 -22.641 1.00 83.06 78 LEU A C 1
ATOM 638 O O . LEU A 1 78 ? 8.400 3.875 -22.119 1.00 83.06 78 LEU A O 1
ATOM 642 N N . GLU A 1 79 ? 8.652 5.173 -23.933 1.00 82.69 79 GLU A N 1
ATOM 643 C CA . GLU A 1 79 ? 7.836 4.329 -24.824 1.00 82.69 79 GLU A CA 1
ATOM 644 C C . GLU A 1 79 ? 8.354 2.883 -24.880 1.00 82.69 79 GLU A C 1
ATOM 646 O O . GLU A 1 79 ? 7.579 1.931 -24.830 1.00 82.69 79 GLU A O 1
ATOM 651 N N . ASN A 1 80 ? 9.679 2.704 -24.915 1.00 85.69 80 ASN A N 1
ATOM 652 C CA . ASN A 1 80 ? 10.291 1.375 -24.925 1.00 85.69 80 ASN A CA 1
ATOM 653 C C . ASN A 1 80 ? 10.105 0.639 -23.593 1.00 85.69 80 ASN A C 1
ATOM 655 O O . ASN A 1 80 ? 9.933 -0.578 -23.597 1.00 85.69 80 ASN A O 1
ATOM 659 N N . LEU A 1 81 ? 10.172 1.350 -22.463 1.00 85.75 81 LEU A N 1
ATOM 660 C CA . LEU A 1 81 ? 9.927 0.762 -21.149 1.00 85.75 81 LEU A CA 1
ATOM 661 C C . LEU A 1 81 ? 8.465 0.328 -21.020 1.00 85.75 81 LEU A C 1
ATOM 663 O O . LEU A 1 81 ? 8.217 -0.795 -20.597 1.00 85.75 81 LEU A O 1
ATOM 667 N N . LEU A 1 82 ? 7.522 1.189 -21.405 1.00 84.19 82 LEU A N 1
ATOM 668 C CA . LEU A 1 82 ? 6.092 0.887 -21.342 1.00 84.19 82 LEU A CA 1
ATOM 669 C C . LEU A 1 82 ? 5.736 -0.299 -22.237 1.00 84.19 82 LEU A C 1
ATOM 671 O O . LEU A 1 82 ? 5.137 -1.253 -21.758 1.00 84.19 82 LEU A O 1
ATOM 675 N N . SER A 1 83 ? 6.218 -0.308 -23.483 1.00 84.94 83 SER A N 1
ATOM 676 C CA . SER A 1 83 ? 6.020 -1.442 -24.391 1.00 84.94 83 SER A CA 1
ATOM 677 C C . SER A 1 83 ? 6.620 -2.741 -23.840 1.00 84.94 83 SER A C 1
ATOM 679 O O . SER A 1 83 ? 6.039 -3.810 -24.005 1.00 84.94 83 SER A O 1
ATOM 681 N N . LEU A 1 84 ? 7.770 -2.673 -23.158 1.00 86.00 84 LEU A N 1
ATOM 682 C CA . LEU A 1 84 ? 8.341 -3.841 -22.490 1.00 86.00 84 LEU A CA 1
ATOM 683 C C . LEU A 1 84 ? 7.462 -4.317 -21.327 1.00 86.00 84 LEU A C 1
ATOM 685 O O . LEU A 1 84 ? 7.309 -5.525 -21.170 1.00 86.00 84 LEU A O 1
ATOM 689 N N . MET A 1 85 ? 6.907 -3.405 -20.523 1.00 84.94 85 MET A N 1
ATOM 690 C CA . MET A 1 85 ? 6.006 -3.775 -19.428 1.00 84.94 85 MET A CA 1
ATOM 691 C C . MET A 1 85 ? 4.733 -4.437 -19.959 1.00 84.94 85 MET A C 1
ATOM 693 O O . MET A 1 85 ? 4.407 -5.519 -19.492 1.00 84.94 85 MET A O 1
ATOM 697 N N . GLU A 1 86 ? 4.113 -3.887 -21.006 1.00 84.88 86 GLU A N 1
ATOM 698 C CA . GLU A 1 86 ? 2.941 -4.491 -21.661 1.00 84.88 86 GLU A CA 1
ATOM 699 C C . GLU A 1 86 ? 3.227 -5.906 -22.179 1.00 84.88 86 GLU A C 1
ATOM 701 O O . GLU A 1 86 ? 2.472 -6.834 -21.912 1.00 84.88 86 GLU A O 1
ATOM 706 N N . ILE A 1 87 ? 4.357 -6.107 -22.872 1.00 88.00 87 ILE A N 1
ATOM 707 C CA . ILE A 1 87 ? 4.741 -7.435 -23.380 1.00 88.00 87 ILE A CA 1
ATOM 708 C C . ILE A 1 87 ? 4.926 -8.436 -22.237 1.00 88.00 87 ILE A C 1
ATOM 710 O O . ILE A 1 87 ? 4.656 -9.621 -22.416 1.00 88.00 87 ILE A O 1
ATOM 714 N N . LEU A 1 88 ? 5.452 -7.985 -21.097 1.00 84.81 88 LEU A N 1
ATOM 715 C CA . LEU A 1 88 ? 5.651 -8.842 -19.934 1.00 84.81 88 LEU A CA 1
ATOM 716 C C . LEU A 1 88 ? 4.328 -9.144 -19.223 1.00 84.81 88 LEU A C 1
ATOM 718 O O . LEU A 1 88 ? 4.147 -10.285 -18.811 1.00 84.81 88 LEU A O 1
ATOM 722 N N . ASP A 1 89 ? 3.417 -8.176 -19.123 1.00 82.19 89 ASP A N 1
ATOM 723 C CA . ASP A 1 89 ? 2.084 -8.356 -18.533 1.00 82.19 89 ASP A CA 1
ATOM 724 C C . ASP A 1 89 ? 1.175 -9.257 -19.390 1.00 82.19 89 ASP A C 1
ATOM 726 O O . ASP A 1 89 ? 0.346 -9.986 -18.849 1.00 82.19 89 ASP A O 1
ATOM 730 N N . ASP A 1 90 ? 1.371 -9.280 -20.712 1.00 87.31 90 ASP A N 1
ATOM 731 C CA . ASP A 1 90 ? 0.633 -10.141 -21.650 1.00 87.31 90 ASP A CA 1
ATOM 732 C C . ASP A 1 90 ? 1.020 -11.635 -21.569 1.00 87.31 90 ASP A C 1
ATOM 734 O O . ASP A 1 90 ? 0.399 -12.484 -22.219 1.00 87.31 90 ASP A O 1
ATOM 738 N N . LEU A 1 91 ? 2.061 -11.995 -20.811 1.00 89.75 91 LEU A N 1
ATOM 739 C CA . LEU A 1 91 ? 2.478 -13.388 -20.651 1.00 89.75 91 LEU A CA 1
ATOM 740 C C . LEU A 1 91 ? 1.657 -14.085 -19.562 1.00 89.75 91 LEU A C 1
ATOM 742 O O . LEU A 1 91 ? 1.732 -13.718 -18.395 1.00 89.75 91 LEU A O 1
ATOM 746 N N . ASP A 1 92 ? 0.996 -15.189 -19.922 1.00 83.50 92 ASP A N 1
ATOM 747 C CA . ASP A 1 92 ? 0.142 -15.986 -19.019 1.00 83.50 92 ASP A CA 1
ATOM 748 C C . ASP A 1 92 ? 0.827 -16.417 -17.697 1.00 83.50 92 ASP A C 1
ATOM 750 O O . ASP A 1 92 ? 0.163 -16.630 -16.681 1.00 83.50 92 ASP A O 1
ATOM 754 N N . ASP A 1 93 ? 2.158 -16.561 -17.700 1.00 89.81 93 ASP A N 1
ATOM 755 C CA . ASP A 1 93 ? 2.959 -16.999 -16.547 1.00 89.81 93 ASP A CA 1
ATOM 756 C C . ASP A 1 93 ? 3.478 -15.837 -15.669 1.00 89.81 93 ASP A C 1
ATOM 758 O O . ASP A 1 93 ? 4.053 -16.073 -14.599 1.00 89.81 93 ASP A O 1
ATOM 762 N N . VAL A 1 94 ? 3.312 -14.581 -16.097 1.00 81.12 94 VAL A N 1
ATOM 763 C CA . VAL A 1 94 ? 3.752 -13.396 -15.350 1.00 81.12 94 VAL A CA 1
ATOM 764 C C . VAL A 1 94 ? 2.637 -12.956 -14.408 1.00 81.12 94 VAL A C 1
ATOM 766 O O . VAL A 1 94 ? 1.490 -12.790 -14.794 1.00 81.12 94 VAL A O 1
ATOM 769 N N . GLN A 1 95 ? 2.970 -12.819 -13.123 1.00 77.31 95 GLN A N 1
ATOM 770 C CA . GLN A 1 95 ? 1.994 -12.450 -12.091 1.00 77.31 95 GLN A CA 1
ATOM 771 C C . GLN A 1 95 ? 2.030 -10.962 -11.745 1.00 77.31 95 GLN A C 1
ATOM 773 O O . GLN A 1 95 ? 0.999 -10.412 -11.391 1.00 77.31 95 GLN A O 1
ATOM 778 N N . ASN A 1 96 ? 3.211 -10.337 -11.780 1.00 76.62 96 ASN A N 1
ATOM 779 C CA . ASN A 1 96 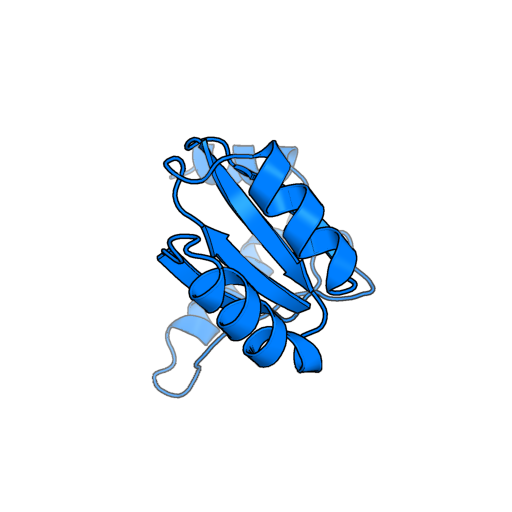? 3.405 -8.913 -11.510 1.00 76.62 96 ASN A CA 1
ATOM 780 C C . ASN A 1 96 ? 4.724 -8.448 -12.144 1.00 76.62 96 ASN A C 1
ATOM 782 O O . ASN A 1 96 ? 5.750 -9.124 -11.983 1.00 76.62 96 ASN A O 1
ATOM 786 N N . VAL A 1 97 ? 4.722 -7.274 -12.774 1.00 78.25 97 VAL A N 1
ATOM 787 C CA . VAL A 1 97 ? 5.922 -6.592 -13.273 1.00 78.25 97 VAL A CA 1
ATOM 788 C C . VAL A 1 97 ? 6.218 -5.394 -12.376 1.00 78.25 97 VAL A C 1
ATOM 790 O O . VAL A 1 97 ? 5.347 -4.586 -12.078 1.00 78.25 97 VAL A O 1
ATOM 793 N N . PHE A 1 98 ? 7.466 -5.279 -11.924 1.00 78.38 98 PHE A N 1
ATOM 794 C CA . PHE A 1 98 ? 7.918 -4.152 -11.110 1.00 78.38 98 PHE A CA 1
ATOM 795 C C . PHE A 1 98 ? 9.119 -3.501 -11.784 1.00 78.38 98 PHE A C 1
ATOM 797 O O . PHE A 1 98 ? 10.074 -4.184 -12.160 1.00 78.38 98 PHE A O 1
ATOM 804 N N . THR A 1 99 ? 9.089 -2.178 -11.888 1.00 81.69 99 THR A N 1
ATOM 805 C CA . THR A 1 99 ? 10.199 -1.362 -12.375 1.00 81.69 99 THR A CA 1
ATOM 806 C C . THR A 1 99 ? 10.615 -0.372 -11.298 1.00 81.69 99 THR A C 1
ATOM 808 O O . THR A 1 99 ? 9.798 0.071 -10.497 1.00 81.69 99 THR A O 1
ATOM 811 N N . ASN A 1 100 ? 11.899 -0.032 -11.269 1.00 83.88 100 ASN A N 1
ATOM 812 C CA . ASN A 1 100 ? 12.410 1.067 -10.459 1.00 83.88 100 ASN A CA 1
ATOM 813 C C . ASN A 1 100 ? 12.552 2.362 -11.273 1.00 83.88 100 ASN A C 1
ATOM 815 O O . ASN A 1 100 ? 13.246 3.280 -10.847 1.00 83.88 100 ASN A O 1
ATOM 819 N N . ALA A 1 101 ? 11.975 2.419 -12.473 1.00 82.06 101 ALA A N 1
ATOM 820 C CA . ALA A 1 101 ? 11.983 3.626 -13.280 1.00 82.06 101 ALA A CA 1
ATOM 821 C C . ALA A 1 101 ? 11.102 4.699 -12.631 1.00 82.06 101 ALA A C 1
ATOM 823 O O . ALA A 1 101 ? 9.915 4.473 -12.408 1.00 82.06 101 ALA A O 1
ATOM 824 N N . ASN A 1 102 ? 11.685 5.866 -12.376 1.00 82.44 102 ASN A N 1
ATOM 825 C CA . ASN A 1 102 ? 10.945 7.054 -11.981 1.00 82.44 102 ASN A CA 1
ATOM 826 C C . ASN A 1 102 ? 10.468 7.780 -13.244 1.00 82.44 102 ASN A C 1
ATOM 828 O O . ASN A 1 102 ? 11.290 8.212 -14.060 1.00 82.44 102 ASN A O 1
ATOM 832 N N . ILE A 1 103 ? 9.150 7.885 -13.414 1.00 84.44 103 ILE A N 1
ATOM 833 C CA . ILE A 1 103 ? 8.508 8.583 -14.531 1.00 84.44 103 ILE A CA 1
ATOM 834 C C . ILE A 1 103 ? 7.979 9.907 -13.985 1.00 84.44 103 ILE A C 1
ATOM 836 O O . ILE A 1 103 ? 7.133 9.918 -13.095 1.00 84.44 103 ILE A O 1
ATOM 840 N N . SER A 1 104 ? 8.481 11.027 -14.502 1.00 80.94 104 SER A N 1
ATOM 841 C CA . SER A 1 104 ? 8.048 12.351 -14.048 1.00 80.94 104 SER A CA 1
ATOM 842 C C . SER A 1 104 ? 6.603 12.653 -14.465 1.00 80.94 104 SER A C 1
ATOM 844 O O . SER A 1 104 ? 6.182 12.240 -15.545 1.00 80.94 104 SER A O 1
ATOM 846 N N . GLU A 1 105 ? 5.878 13.446 -13.668 1.00 76.06 105 GLU A N 1
ATOM 847 C CA . GLU A 1 105 ? 4.490 13.864 -13.960 1.00 76.06 105 GLU A CA 1
ATOM 848 C C . GLU A 1 105 ? 4.340 14.469 -15.366 1.00 76.06 105 GLU A C 1
ATOM 850 O O . GLU A 1 105 ? 3.470 14.041 -16.119 1.00 76.06 105 GLU A O 1
ATOM 855 N N . ASP A 1 106 ? 5.268 15.339 -15.786 1.00 77.75 106 ASP A N 1
ATOM 856 C CA . ASP A 1 106 ? 5.287 15.929 -17.137 1.00 77.75 106 ASP A CA 1
ATOM 857 C C . ASP A 1 106 ? 5.269 14.878 -18.266 1.00 77.75 106 ASP A C 1
ATOM 859 O O . ASP A 1 106 ? 4.756 15.117 -19.358 1.00 77.75 106 ASP A O 1
ATOM 863 N N . MET A 1 107 ? 5.874 13.708 -18.032 1.00 78.12 107 MET A N 1
ATOM 864 C CA . MET A 1 107 ? 5.917 12.626 -19.015 1.00 78.12 107 MET A CA 1
ATOM 865 C C . MET A 1 107 ? 4.642 11.785 -19.013 1.00 78.12 107 MET A C 1
ATOM 867 O O . MET A 1 107 ? 4.262 11.279 -20.067 1.00 78.12 107 MET A O 1
ATOM 871 N N . LEU A 1 108 ? 3.996 11.639 -17.854 1.00 73.31 108 LEU A N 1
ATOM 872 C CA . LEU A 1 108 ? 2.709 10.956 -17.719 1.00 73.31 108 LEU A CA 1
ATOM 873 C C . LEU A 1 108 ? 1.594 11.751 -18.412 1.00 73.31 108 LEU A C 1
ATOM 875 O O . LEU A 1 108 ? 0.839 11.183 -19.195 1.00 73.31 108 LEU A O 1
ATOM 879 N N . GLU A 1 109 ? 1.552 13.073 -18.224 1.00 72.56 109 GLU A N 1
ATOM 880 C CA . GLU A 1 109 ? 0.548 13.939 -18.864 1.00 72.56 109 GLU A CA 1
ATOM 881 C C . GLU A 1 109 ? 0.619 13.905 -20.402 1.00 72.56 109 GLU A C 1
ATOM 883 O O . GLU A 1 109 ? -0.401 13.951 -21.097 1.00 72.56 109 GLU A O 1
ATOM 888 N N . GLU A 1 110 ? 1.825 13.802 -20.965 1.00 66.88 110 GLU A N 1
ATOM 889 C CA . GLU A 1 110 ? 2.011 13.682 -22.412 1.00 66.88 110 GLU A CA 1
ATOM 890 C C . GLU A 1 110 ? 1.560 12.328 -22.983 1.00 66.88 110 GLU A C 1
ATOM 892 O O . GLU A 1 110 ? 1.177 12.263 -24.155 1.00 66.88 110 GLU A O 1
ATOM 897 N N . LEU A 1 111 ? 1.602 11.257 -22.185 1.00 65.38 111 LEU A N 1
ATOM 898 C CA . LEU A 1 111 ? 1.106 9.937 -22.582 1.00 65.38 111 LEU A CA 1
ATOM 899 C C . LEU A 1 111 ? -0.424 9.918 -22.613 1.00 65.38 111 LEU A C 1
ATOM 901 O O . LEU A 1 111 ? -0.995 9.511 -23.622 1.00 65.38 111 LEU A O 1
ATOM 905 N N . ASP A 1 112 ? -1.075 10.454 -21.577 1.00 59.47 112 ASP A N 1
ATOM 906 C CA . ASP A 1 112 ? -2.540 10.574 -21.512 1.00 59.47 112 ASP A CA 1
ATOM 907 C C . ASP A 1 112 ? -3.107 11.479 -22.618 1.00 59.47 112 ASP A C 1
ATOM 909 O O . ASP A 1 112 ? -4.227 11.288 -23.084 1.00 59.47 112 ASP A O 1
ATOM 913 N N . SER A 1 113 ? -2.321 12.453 -23.087 1.00 55.66 113 SER A N 1
ATOM 914 C CA . SER A 1 113 ? -2.706 13.355 -24.181 1.00 55.66 113 SER A CA 1
ATOM 915 C C . SER A 1 113 ? -2.656 12.710 -25.576 1.00 55.66 113 SER A C 1
ATOM 917 O O . SER A 1 113 ? -3.158 13.303 -26.535 1.00 55.66 113 SER A O 1
ATOM 919 N N . ASN A 1 114 ? -2.020 11.542 -25.716 1.00 48.19 114 ASN A N 1
ATOM 920 C CA . ASN A 1 114 ? -1.823 10.841 -26.992 1.00 48.19 114 ASN A CA 1
ATOM 921 C C . ASN A 1 114 ? -2.688 9.573 -27.147 1.00 48.19 114 ASN A C 1
ATOM 923 O O . ASN A 1 114 ? -2.513 8.851 -28.134 1.00 48.19 114 ASN A O 1
ATOM 927 N N . ILE A 1 115 ? -3.628 9.328 -26.225 1.00 41.91 115 ILE A N 1
ATOM 928 C CA . ILE A 1 115 ? -4.633 8.249 -26.282 1.00 41.91 115 ILE A CA 1
ATOM 929 C C . ILE A 1 115 ? -6.019 8.822 -26.609 1.00 41.91 115 ILE A C 1
ATOM 931 O O . ILE A 1 115 ? -6.397 9.870 -26.041 1.00 41.91 115 ILE A O 1
#

pLDDT: mean 85.4, std 9.49, range [41.91, 95.12]

Foldseek 3Di:
DKKWKFDLPDDPVVLVVLLVVQVWPDKDQDPVSIIITHHDPVCNVVSVVSSVVVPTHTPDMDDDDADPAADEDDLVCVVVVVVVLVVQVPDPPRDDDDDSYDDDPVSVVVVVVVD

Radius of gyration: 17.58 Å; chains: 1; bounding box: 33×33×45 Å